Protein AF-A0A3D1DZQ6-F1 (afdb_monomer)

Radius of gyration: 15.67 Å; Cα contacts (8 Å, |Δi|>4): 39; chains: 1; bounding box: 38×17×44 Å

Sequence (74 aa):
AVINRRLDLVSWFAAAGDLCDQLRVSMKSIPDIDRALSRLSLGHGGPRDLDALARGMLAGAELVADAGQAQSGQ

Foldseek 3Di:
DVVVVVVVVVVLVVVVVVLVVVLVVLVVPQAPLVVLVVCVVVVNHDPVSVVNNVSNVVSVVVNVVSSVVSVVVD

Structure (mmCIF, N/CA/C/O backbone):
data_AF-A0A3D1DZQ6-F1
#
_entry.id   AF-A0A3D1DZQ6-F1
#
loop_
_atom_site.group_PDB
_atom_site.id
_atom_site.type_symbol
_atom_site.label_atom_id
_atom_site.label_alt_id
_atom_site.label_comp_id
_atom_site.label_asym_id
_atom_site.label_entity_id
_atom_site.label_seq_id
_atom_site.pdbx_PDB_ins_code
_atom_site.Cartn_x
_atom_site.Cartn_y
_atom_site.Cartn_z
_atom_site.occupancy
_atom_site.B_iso_or_equiv
_atom_site.auth_seq_id
_atom_site.auth_comp_id
_atom_site.auth_asym_id
_atom_site.auth_atom_id
_atom_site.pdbx_PDB_model_num
ATOM 1 N N . ALA A 1 1 ? -24.205 1.111 3.923 1.00 85.69 1 ALA A N 1
ATOM 2 C CA . ALA A 1 1 ? -23.171 0.053 4.002 1.00 85.69 1 ALA A CA 1
ATOM 3 C C . ALA A 1 1 ? -21.757 0.578 3.714 1.00 85.69 1 ALA A C 1
ATOM 5 O O . ALA A 1 1 ? -20.923 0.503 4.603 1.00 85.69 1 ALA A O 1
ATOM 6 N N . VAL A 1 2 ? -21.472 1.150 2.531 1.00 96.69 2 VAL A N 1
ATOM 7 C CA . VAL A 1 2 ? -20.111 1.622 2.160 1.00 96.69 2 VAL A CA 1
ATOM 8 C C . VAL A 1 2 ? -19.560 2.705 3.095 1.00 96.69 2 VAL A C 1
ATOM 10 O O . VAL A 1 2 ? -18.386 2.659 3.447 1.00 96.69 2 VAL A O 1
ATOM 13 N N . ILE A 1 3 ? -20.403 3.653 3.518 1.00 97.19 3 ILE A N 1
ATOM 14 C CA . ILE A 1 3 ? -19.998 4.726 4.440 1.00 97.19 3 ILE A CA 1
ATOM 15 C C . ILE A 1 3 ? -19.508 4.140 5.766 1.00 97.19 3 ILE A C 1
ATOM 17 O O . ILE A 1 3 ? -18.387 4.429 6.161 1.00 97.19 3 ILE A O 1
ATOM 21 N N . ASN A 1 4 ? -20.293 3.259 6.393 1.00 97.81 4 ASN A N 1
ATOM 22 C CA . ASN A 1 4 ? -19.908 2.629 7.659 1.00 97.81 4 ASN A CA 1
ATOM 23 C C . ASN A 1 4 ? -18.585 1.871 7.526 1.00 97.81 4 ASN A C 1
ATOM 25 O O . ASN A 1 4 ? -17.699 2.089 8.330 1.00 97.81 4 ASN A O 1
ATOM 29 N N . ARG A 1 5 ? -18.374 1.117 6.437 1.00 96.56 5 ARG A N 1
ATOM 30 C CA . ARG A 1 5 ? -17.093 0.426 6.211 1.00 96.56 5 ARG A CA 1
ATOM 31 C C . ARG A 1 5 ? -15.895 1.379 6.128 1.00 96.56 5 ARG A C 1
ATOM 33 O O . ARG A 1 5 ? -14.811 1.044 6.588 1.00 96.56 5 ARG A O 1
ATOM 40 N N . ARG A 1 6 ? -16.069 2.560 5.526 1.00 97.44 6 ARG A N 1
ATOM 41 C CA . ARG A 1 6 ? -15.017 3.590 5.507 1.00 97.44 6 ARG A CA 1
ATOM 42 C C . ARG A 1 6 ? -14.798 4.189 6.895 1.00 97.44 6 ARG A C 1
ATOM 44 O O . ARG A 1 6 ? -13.655 4.445 7.251 1.00 97.44 6 ARG A O 1
ATOM 51 N N . LEU A 1 7 ? -15.866 4.392 7.666 1.00 97.62 7 LEU A N 1
ATOM 52 C CA . LEU A 1 7 ? -15.773 4.873 9.045 1.00 97.62 7 LEU A CA 1
ATOM 53 C C . LEU A 1 7 ? -15.077 3.858 9.957 1.00 97.62 7 LEU A C 1
ATOM 55 O O . LEU A 1 7 ? -14.242 4.270 10.750 1.00 97.62 7 LEU A O 1
ATOM 59 N N . ASP A 1 8 ? -15.338 2.561 9.791 1.00 95.75 8 ASP A N 1
ATOM 60 C CA . ASP A 1 8 ? -14.669 1.496 10.545 1.00 95.75 8 ASP A CA 1
ATOM 61 C C . ASP A 1 8 ? -13.151 1.527 10.302 1.00 95.75 8 ASP A C 1
ATOM 63 O O . ASP A 1 8 ? -12.365 1.521 11.247 1.00 95.75 8 ASP A O 1
ATOM 67 N N . LEU A 1 9 ? -12.731 1.658 9.035 1.00 93.62 9 LEU A N 1
ATOM 68 C CA . LEU A 1 9 ? -11.316 1.795 8.666 1.00 93.62 9 LEU A CA 1
ATOM 69 C C . LEU A 1 9 ? -10.674 3.044 9.286 1.00 93.62 9 LEU A C 1
ATOM 71 O O . LEU A 1 9 ? -9.575 2.969 9.831 1.00 93.62 9 LEU A O 1
ATOM 75 N N . VAL A 1 10 ? -11.353 4.193 9.215 1.00 95.50 10 VAL A N 1
ATOM 76 C CA . VAL A 1 10 ? -10.851 5.446 9.802 1.00 95.50 10 VAL A CA 1
ATOM 77 C C . VAL A 1 10 ? -10.752 5.338 11.322 1.00 95.50 10 VAL A C 1
ATOM 79 O O . VAL A 1 10 ? -9.744 5.751 11.887 1.00 95.50 10 VAL A O 1
ATOM 82 N N . SER A 1 11 ? -11.763 4.769 11.980 1.00 95.88 11 SER A N 1
ATOM 83 C CA . SER A 1 11 ? -11.777 4.575 13.431 1.00 95.88 11 SER A CA 1
ATOM 84 C C . SER A 1 11 ? -10.637 3.671 13.892 1.00 95.88 11 SER A C 1
ATOM 86 O O . SER A 1 11 ? -10.031 3.940 14.925 1.00 95.88 11 SER A O 1
ATOM 88 N N . TRP A 1 12 ? -10.324 2.626 13.124 1.00 93.19 12 TRP A N 1
ATOM 89 C CA . TRP A 1 12 ? -9.217 1.725 13.428 1.00 93.19 12 TRP A CA 1
ATOM 90 C C . TRP A 1 12 ? -7.864 2.445 13.371 1.00 93.19 12 TRP A C 1
ATOM 92 O O . TRP A 1 12 ? -7.121 2.436 14.350 1.00 93.19 12 TRP A O 1
ATOM 102 N N . PHE A 1 13 ? -7.580 3.173 12.285 1.00 93.50 13 PHE A N 1
ATOM 103 C CA . PHE A 1 13 ? -6.351 3.970 12.190 1.00 93.50 13 PHE A CA 1
ATOM 104 C C . PHE A 1 13 ? -6.282 5.083 13.243 1.00 93.50 13 PHE A C 1
ATOM 106 O O . PHE A 1 13 ? -5.217 5.338 13.798 1.00 93.50 13 PHE A O 1
ATOM 113 N N . ALA A 1 14 ? -7.407 5.728 13.562 1.00 95.31 14 ALA A N 1
ATOM 114 C CA . ALA A 1 14 ? -7.455 6.778 14.578 1.00 95.31 14 ALA A CA 1
ATOM 115 C C . ALA A 1 14 ? -7.091 6.266 15.984 1.00 95.31 14 ALA A C 1
ATOM 117 O O . ALA A 1 14 ? -6.547 7.027 16.782 1.00 95.31 14 ALA A O 1
ATOM 118 N N . ALA A 1 15 ? -7.360 4.991 16.276 1.00 93.81 15 ALA A N 1
ATOM 119 C CA . ALA A 1 15 ? -6.990 4.348 17.535 1.00 93.81 15 ALA A CA 1
ATOM 120 C C . ALA A 1 15 ? -5.540 3.819 17.556 1.00 93.81 15 ALA A C 1
ATOM 122 O O . ALA A 1 15 ? -5.025 3.519 18.631 1.00 93.81 15 ALA A O 1
ATOM 123 N N . ALA A 1 16 ? -4.872 3.724 16.400 1.00 92.81 16 ALA A N 1
ATOM 124 C CA . ALA A 1 16 ? -3.544 3.130 16.238 1.00 92.81 16 ALA A CA 1
ATOM 125 C C . ALA A 1 16 ? -2.499 4.183 15.807 1.00 92.81 16 ALA A C 1
ATOM 127 O O . ALA A 1 16 ? -1.956 4.140 14.700 1.00 92.81 16 ALA A O 1
ATOM 128 N N . GLY A 1 17 ? -2.225 5.154 16.687 1.00 92.56 17 GLY A N 1
ATOM 129 C CA . GLY A 1 17 ? -1.322 6.284 16.413 1.00 92.56 17 GLY A CA 1
ATOM 130 C C . GLY A 1 17 ? 0.096 5.865 16.005 1.00 92.56 17 GLY A C 1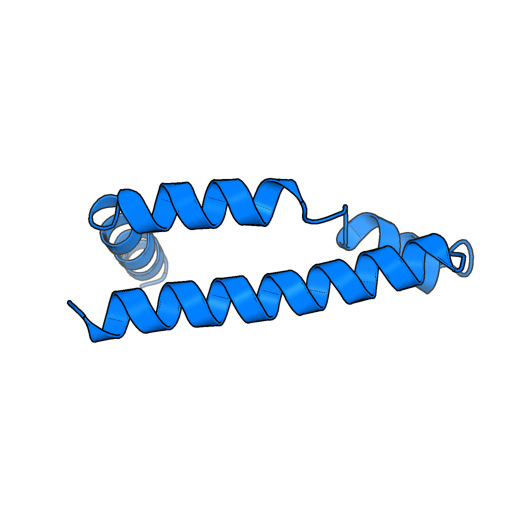
ATOM 131 O O . GLY A 1 17 ? 0.570 6.279 14.947 1.00 92.56 17 GLY A O 1
ATOM 132 N N . ASP A 1 18 ? 0.727 4.983 16.785 1.00 92.31 18 ASP A N 1
ATOM 133 C CA . ASP A 1 18 ? 2.091 4.501 16.518 1.00 92.31 18 ASP A CA 1
ATOM 134 C C . ASP A 1 18 ? 2.189 3.755 15.181 1.00 92.31 18 ASP A C 1
ATOM 136 O O . ASP A 1 18 ? 3.129 3.966 14.412 1.00 92.31 18 ASP A O 1
ATOM 140 N N . LEU A 1 19 ? 1.185 2.928 14.865 1.00 92.56 19 LEU A N 1
ATOM 141 C CA . LEU A 1 19 ? 1.083 2.264 13.566 1.00 92.56 19 LEU A CA 1
ATOM 142 C C . LEU A 1 19 ? 0.999 3.300 12.441 1.00 92.56 19 LEU A C 1
ATOM 144 O O . LEU A 1 19 ? 1.697 3.180 11.440 1.00 92.56 19 LEU A O 1
ATOM 148 N N . CYS A 1 20 ? 0.170 4.335 12.590 1.00 94.31 20 CYS A N 1
ATOM 149 C CA . CYS A 1 20 ? 0.052 5.372 11.570 1.00 94.31 20 CYS A CA 1
ATOM 150 C C . CYS A 1 20 ? 1.387 6.076 11.305 1.00 94.31 20 CYS A C 1
ATOM 152 O O . CYS A 1 20 ? 1.694 6.378 10.152 1.00 94.31 20 CYS A O 1
ATOM 154 N N . ASP A 1 21 ? 2.181 6.345 12.340 1.00 94.38 21 ASP A N 1
ATOM 155 C CA . ASP A 1 21 ? 3.489 6.980 12.178 1.00 94.38 21 ASP A CA 1
ATOM 156 C C . ASP A 1 21 ? 4.491 6.063 11.477 1.00 94.38 21 ASP A C 1
ATOM 158 O O . ASP A 1 21 ? 5.172 6.507 10.548 1.00 94.38 21 ASP A O 1
ATOM 162 N N . GLN A 1 22 ? 4.511 4.778 11.832 1.00 92.81 22 GLN A N 1
ATOM 163 C CA . GLN A 1 22 ? 5.323 3.767 11.149 1.00 92.81 22 GLN A CA 1
ATOM 164 C C . GLN A 1 22 ? 4.941 3.651 9.668 1.00 92.81 22 GLN A C 1
ATOM 166 O O . GLN A 1 22 ? 5.795 3.815 8.794 1.00 92.81 22 GLN A O 1
ATOM 171 N N . LEU A 1 23 ? 3.648 3.487 9.367 1.00 94.00 23 LEU A N 1
ATOM 172 C CA . LEU A 1 23 ? 3.158 3.393 7.991 1.00 94.00 23 LEU A CA 1
ATOM 173 C C . LEU A 1 23 ? 3.482 4.663 7.192 1.00 94.00 23 LEU A C 1
ATOM 175 O O . LEU A 1 23 ? 3.929 4.567 6.051 1.00 94.00 23 LEU A O 1
ATOM 179 N N . ARG A 1 24 ? 3.337 5.862 7.777 1.00 94.06 24 ARG A N 1
ATOM 180 C CA . ARG A 1 24 ? 3.716 7.125 7.112 1.00 94.06 24 ARG A CA 1
ATOM 181 C C . ARG A 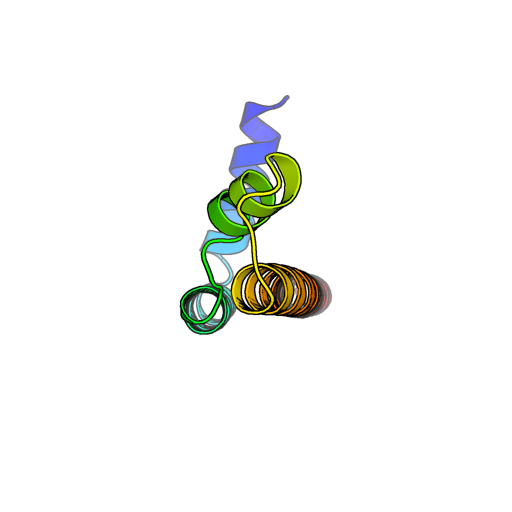1 24 ? 5.203 7.188 6.789 1.00 94.06 24 ARG A C 1
ATOM 183 O O . ARG A 1 24 ? 5.559 7.717 5.737 1.00 94.06 24 ARG A O 1
ATOM 190 N N . VAL A 1 25 ? 6.073 6.712 7.679 1.00 93.88 25 VAL A N 1
ATOM 191 C CA . VAL A 1 25 ? 7.520 6.659 7.422 1.00 93.88 25 VAL A CA 1
ATOM 192 C C . VAL A 1 25 ? 7.815 5.702 6.270 1.00 93.88 25 VAL A C 1
ATOM 194 O O . VAL A 1 25 ? 8.476 6.109 5.315 1.00 93.88 25 VAL A O 1
ATOM 197 N N . SER A 1 26 ? 7.263 4.490 6.305 1.00 91.38 26 SER A N 1
ATOM 198 C CA . SER A 1 26 ? 7.459 3.486 5.255 1.00 91.38 26 SER A CA 1
ATOM 199 C C . SER A 1 26 ? 6.943 3.972 3.894 1.00 91.38 26 SER A C 1
ATOM 201 O O . SER A 1 26 ? 7.670 3.931 2.896 1.00 91.38 26 SER A O 1
ATOM 203 N N . MET A 1 27 ? 5.740 4.562 3.855 1.00 93.06 27 MET A N 1
ATOM 204 C CA . MET A 1 27 ? 5.119 5.084 2.631 1.00 93.06 27 MET A CA 1
ATOM 205 C C . MET A 1 27 ? 5.918 6.208 1.957 1.00 93.06 27 MET A C 1
ATOM 207 O O . MET A 1 27 ? 5.842 6.345 0.739 1.00 93.06 27 MET A O 1
ATOM 211 N N . LYS A 1 28 ? 6.722 6.992 2.692 1.00 93.94 28 LYS A N 1
ATOM 212 C CA . LYS A 1 28 ? 7.564 8.054 2.097 1.00 93.94 28 LYS A CA 1
ATOM 213 C C . LYS A 1 28 ? 8.636 7.521 1.148 1.00 93.94 28 LYS A C 1
ATOM 215 O O . LYS A 1 28 ? 9.113 8.273 0.304 1.00 93.94 28 LYS A O 1
ATOM 220 N N . SER A 1 29 ? 9.045 6.265 1.310 1.00 89.94 29 SER A N 1
ATOM 221 C CA . SER A 1 29 ? 10.067 5.644 0.462 1.00 89.94 29 SER A CA 1
ATOM 222 C C . SER A 1 29 ? 9.493 5.018 -0.815 1.00 89.94 29 SER A C 1
ATOM 224 O O . SER A 1 29 ? 10.254 4.645 -1.711 1.00 89.94 29 SER A O 1
ATOM 226 N N . ILE A 1 30 ? 8.162 4.924 -0.913 1.00 94.88 30 ILE A N 1
ATOM 227 C CA . ILE A 1 30 ? 7.475 4.283 -2.030 1.00 94.88 30 ILE A CA 1
ATOM 228 C C . ILE A 1 30 ? 7.539 5.200 -3.260 1.00 94.88 30 ILE A C 1
ATOM 230 O O . ILE A 1 30 ? 7.119 6.358 -3.189 1.00 94.88 30 ILE A O 1
ATOM 234 N N . PRO A 1 31 ? 8.064 4.714 -4.398 1.00 94.31 31 PRO A N 1
ATOM 235 C CA . PRO A 1 31 ? 8.097 5.484 -5.635 1.00 94.31 31 PRO A CA 1
ATOM 236 C C . PRO A 1 31 ? 6.692 5.625 -6.237 1.00 94.31 31 PRO A C 1
ATOM 238 O O . PRO A 1 31 ? 5.763 4.916 -5.867 1.00 94.31 31 PRO A O 1
ATOM 241 N N . ASP A 1 32 ? 6.536 6.515 -7.215 1.00 95.69 32 ASP A N 1
ATOM 242 C CA . ASP A 1 32 ? 5.278 6.677 -7.953 1.00 95.69 32 ASP A CA 1
ATOM 243 C C . ASP A 1 32 ? 4.998 5.449 -8.847 1.00 95.69 32 ASP A C 1
ATOM 245 O O . ASP A 1 32 ? 5.442 5.366 -9.998 1.00 95.69 32 ASP A O 1
ATOM 249 N N . ILE A 1 33 ? 4.300 4.465 -8.270 1.00 96.50 33 ILE A N 1
ATOM 250 C CA . ILE A 1 33 ? 3.984 3.177 -8.901 1.00 96.50 33 ILE A CA 1
ATOM 251 C C . ILE A 1 33 ? 3.069 3.375 -10.111 1.00 96.50 33 ILE A C 1
ATOM 253 O O . ILE A 1 33 ? 3.271 2.729 -11.137 1.00 96.50 33 ILE A O 1
ATOM 257 N N . ASP A 1 34 ? 2.089 4.276 -10.014 1.00 96.44 34 ASP A N 1
ATOM 258 C CA . ASP A 1 34 ? 1.094 4.495 -11.068 1.00 96.44 34 ASP A CA 1
ATOM 259 C C . ASP A 1 34 ? 1.744 5.097 -12.320 1.00 96.44 34 ASP A C 1
ATOM 261 O O . ASP A 1 34 ? 1.512 4.655 -13.451 1.00 96.44 34 ASP A O 1
ATOM 265 N N . ARG A 1 35 ? 2.680 6.033 -12.124 1.00 97.12 35 ARG A N 1
ATOM 266 C CA . ARG A 1 35 ? 3.489 6.578 -13.216 1.00 97.12 35 ARG A CA 1
ATOM 267 C C . ARG A 1 35 ? 4.422 5.539 -13.831 1.00 97.12 35 ARG A C 1
ATOM 269 O O . ARG A 1 35 ? 4.531 5.490 -15.060 1.00 97.12 35 ARG A O 1
ATOM 276 N N . ALA A 1 36 ? 5.097 4.730 -13.014 1.00 97.88 36 ALA A N 1
ATOM 277 C CA . ALA A 1 36 ? 5.971 3.662 -13.499 1.00 97.88 36 ALA A CA 1
ATOM 278 C C . ALA A 1 36 ? 5.179 2.634 -14.327 1.00 97.88 36 ALA A C 1
ATOM 280 O O . ALA A 1 36 ? 5.558 2.323 -15.460 1.00 97.88 36 ALA A O 1
ATOM 281 N N . LEU A 1 37 ? 4.032 2.185 -13.810 1.00 97.75 37 LEU A N 1
ATOM 282 C CA . LEU A 1 37 ? 3.109 1.278 -14.488 1.00 97.75 37 LEU A CA 1
ATOM 283 C C . LEU A 1 37 ? 2.603 1.867 -15.809 1.00 97.75 37 LEU A C 1
ATOM 285 O O . LEU A 1 37 ? 2.630 1.185 -16.834 1.00 97.75 37 LEU A O 1
ATOM 289 N N . SER A 1 38 ? 2.195 3.137 -15.810 1.00 98.06 38 SER A N 1
ATOM 290 C CA . SER A 1 38 ? 1.723 3.833 -17.011 1.00 98.06 38 SER A CA 1
ATOM 291 C C . SER A 1 38 ? 2.803 3.898 -18.094 1.00 98.06 38 SER A C 1
ATOM 293 O O . SER A 1 38 ? 2.549 3.562 -19.251 1.00 98.06 38 SER A O 1
ATOM 295 N N . ARG A 1 39 ? 4.040 4.270 -17.732 1.00 98.12 39 ARG A N 1
ATOM 296 C CA . ARG A 1 39 ? 5.174 4.317 -18.672 1.00 98.12 39 ARG A CA 1
ATOM 297 C C . ARG A 1 39 ? 5.492 2.944 -19.253 1.00 98.12 39 ARG A C 1
ATOM 299 O O . ARG A 1 39 ? 5.683 2.832 -20.463 1.00 98.12 39 ARG A O 1
ATOM 306 N N . LEU A 1 40 ? 5.550 1.915 -18.407 1.00 98.06 40 LEU A N 1
ATOM 307 C CA . LEU A 1 40 ? 5.805 0.537 -18.831 1.00 98.06 40 LEU A CA 1
ATOM 308 C C . LEU A 1 40 ? 4.714 0.037 -19.783 1.00 98.06 40 LEU A C 1
ATOM 310 O O . LEU A 1 40 ? 5.033 -0.489 -20.846 1.00 98.06 40 LEU A O 1
ATOM 314 N N . SER A 1 41 ? 3.446 0.277 -19.450 1.00 97.88 41 SER A N 1
ATOM 315 C CA . SER A 1 41 ? 2.295 -0.163 -20.251 1.00 97.88 41 SER A CA 1
ATOM 316 C C . SER A 1 41 ? 2.248 0.489 -21.637 1.00 97.88 41 SER A C 1
ATOM 318 O O . SER A 1 41 ? 1.782 -0.125 -22.592 1.00 97.88 41 SER A O 1
ATOM 320 N N . LEU A 1 42 ? 2.766 1.714 -21.769 1.00 98.12 42 LEU A N 1
ATOM 321 C CA . LEU A 1 42 ? 2.874 2.436 -23.043 1.00 98.12 42 LEU A CA 1
ATOM 322 C C . LEU A 1 42 ? 4.177 2.133 -23.810 1.00 98.12 42 LEU A C 1
ATOM 324 O O . LEU A 1 42 ? 4.414 2.706 -24.871 1.00 98.12 42 LEU A O 1
ATOM 328 N N . GLY A 1 43 ? 5.056 1.270 -23.288 1.00 97.25 43 GLY A N 1
ATOM 329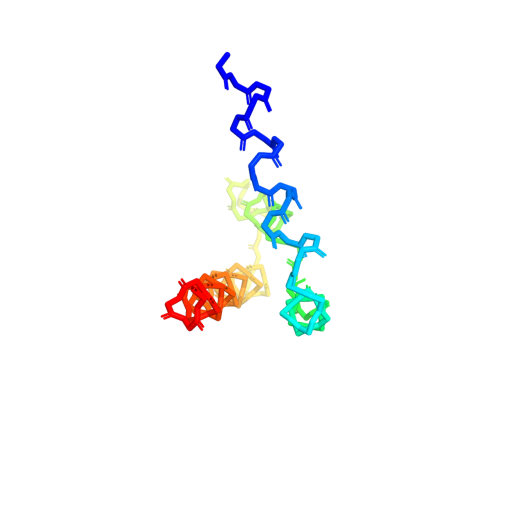 C CA . GLY A 1 43 ? 6.353 0.960 -23.904 1.00 97.25 43 GLY A CA 1
ATOM 330 C C . GLY A 1 43 ? 7.374 2.101 -23.820 1.00 97.25 43 GLY A C 1
ATOM 331 O O . GLY A 1 43 ? 8.351 2.117 -24.561 1.00 97.25 43 GLY A O 1
ATOM 332 N N . HIS A 1 44 ? 7.138 3.087 -22.953 1.00 97.12 44 HIS A N 1
ATOM 333 C CA . HIS A 1 44 ? 8.030 4.234 -22.720 1.00 97.12 44 HIS A CA 1
ATOM 334 C C . HIS A 1 44 ? 8.846 4.067 -21.426 1.00 97.12 44 HIS A C 1
ATOM 336 O O . HIS A 1 44 ? 9.644 4.935 -21.059 1.00 97.12 44 HIS A O 1
ATOM 342 N N . GLY A 1 45 ? 8.607 2.975 -20.696 1.00 96.62 45 GLY A N 1
ATOM 343 C CA . GLY A 1 45 ? 9.273 2.645 -19.447 1.00 96.62 45 GLY A CA 1
ATOM 344 C C . GLY A 1 45 ? 10.631 1.978 -19.656 1.00 96.62 45 GLY A C 1
ATOM 345 O O . GLY A 1 45 ? 10.846 1.273 -20.638 1.00 96.62 45 GLY A O 1
ATOM 346 N N . GLY A 1 46 ? 11.553 2.204 -18.722 1.00 97.31 46 GLY A N 1
ATOM 347 C CA . GLY A 1 46 ? 12.879 1.581 -18.708 1.00 97.31 46 GLY A CA 1
ATOM 348 C C . GLY A 1 46 ? 13.168 0.811 -17.413 1.00 97.31 46 GLY A C 1
ATOM 349 O O . GLY A 1 46 ? 12.290 0.674 -16.561 1.00 97.31 46 GLY A O 1
ATOM 350 N N . PRO A 1 47 ? 14.421 0.364 -17.198 1.00 97.94 47 PRO A N 1
ATOM 351 C CA . PRO A 1 47 ? 14.812 -0.396 -16.004 1.00 97.94 47 PRO A CA 1
ATOM 352 C C . PRO A 1 47 ? 14.477 0.291 -14.672 1.00 97.94 47 PRO A C 1
ATOM 354 O O . PRO A 1 47 ? 14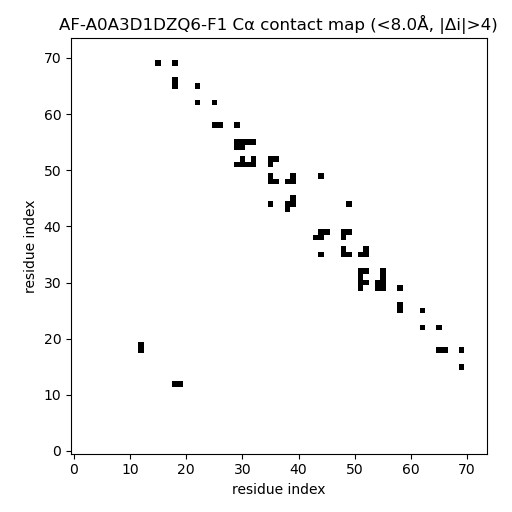.168 -0.375 -13.691 1.00 97.94 47 PRO A O 1
ATOM 357 N N . ARG A 1 48 ? 14.490 1.630 -14.639 1.00 97.38 48 ARG A N 1
ATOM 358 C CA . ARG A 1 48 ? 14.127 2.412 -13.445 1.00 97.38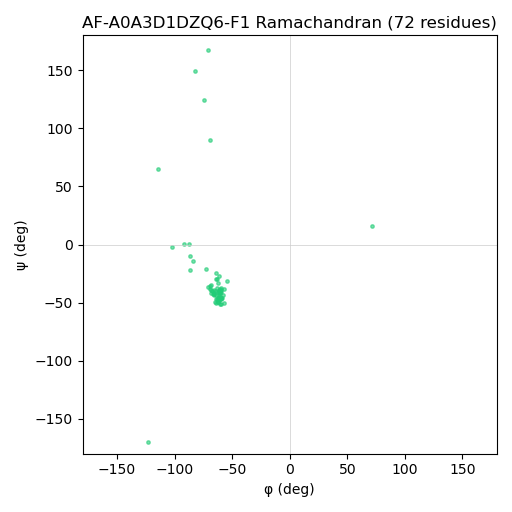 48 ARG A CA 1
ATOM 359 C C . ARG A 1 48 ? 12.637 2.328 -13.120 1.00 97.38 48 ARG A C 1
ATOM 361 O O . ARG A 1 48 ? 12.285 2.318 -11.949 1.00 97.38 48 ARG A O 1
ATOM 368 N N . ASP A 1 49 ? 11.782 2.264 -14.138 1.00 98.12 49 ASP A N 1
ATOM 369 C CA . ASP A 1 49 ? 10.339 2.111 -13.944 1.00 98.12 49 ASP A CA 1
ATOM 370 C C . ASP A 1 49 ? 10.018 0.694 -13.431 1.00 98.12 49 ASP A C 1
ATOM 372 O O . ASP A 1 49 ? 9.175 0.533 -12.553 1.00 98.12 49 ASP A O 1
ATOM 376 N N . LEU A 1 50 ? 10.748 -0.331 -13.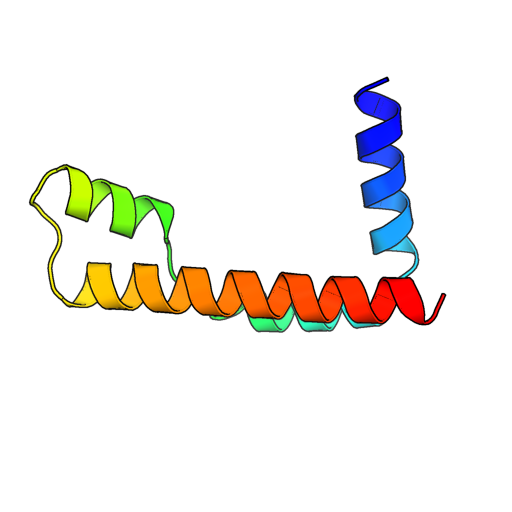898 1.00 97.94 50 LEU A N 1
ATOM 377 C CA . LEU A 1 50 ? 10.643 -1.697 -13.364 1.00 97.94 50 LEU A CA 1
ATOM 378 C C . LEU A 1 50 ? 11.079 -1.786 -11.896 1.00 97.94 50 LEU A C 1
ATOM 380 O O . LEU A 1 50 ? 10.366 -2.376 -11.088 1.00 97.94 50 LEU A O 1
ATOM 384 N N . ASP A 1 51 ? 12.220 -1.189 -11.541 1.00 97.62 51 ASP A N 1
ATOM 385 C CA . ASP A 1 51 ? 12.693 -1.130 -10.150 1.00 97.62 51 ASP A CA 1
ATOM 386 C C . ASP A 1 51 ? 11.697 -0.375 -9.256 1.00 97.62 51 ASP A C 1
ATOM 388 O O . ASP A 1 51 ? 11.367 -0.843 -8.168 1.00 97.62 51 ASP A O 1
ATOM 392 N N . ALA A 1 52 ? 11.138 0.741 -9.736 1.00 97.56 52 ALA A N 1
ATOM 393 C CA . ALA A 1 52 ? 10.109 1.482 -9.013 1.00 97.56 52 ALA A CA 1
ATOM 394 C C . ALA A 1 52 ? 8.854 0.632 -8.752 1.00 97.56 52 ALA A C 1
ATOM 396 O O . ALA A 1 52 ? 8.369 0.573 -7.622 1.00 97.56 52 ALA A O 1
ATOM 397 N N . LEU A 1 53 ? 8.360 -0.073 -9.773 1.00 96.88 53 LEU A N 1
ATOM 398 C CA . LEU A 1 53 ? 7.216 -0.974 -9.643 1.00 96.88 53 LEU A CA 1
ATOM 399 C C . LEU A 1 53 ? 7.506 -2.114 -8.651 1.00 96.88 53 LEU A C 1
ATOM 401 O O . LEU A 1 53 ? 6.688 -2.385 -7.774 1.00 96.88 53 LEU A O 1
ATOM 405 N N . ALA A 1 54 ? 8.681 -2.744 -8.742 1.00 96.38 54 ALA A N 1
ATOM 406 C CA . ALA A 1 54 ? 9.085 -3.827 -7.846 1.00 96.38 54 ALA A CA 1
ATOM 407 C C . ALA A 1 54 ? 9.181 -3.367 -6.382 1.00 96.38 54 ALA A C 1
ATOM 409 O O . ALA A 1 54 ? 8.590 -3.992 -5.501 1.00 96.38 54 ALA A O 1
ATOM 410 N N . ARG A 1 55 ? 9.868 -2.246 -6.123 1.00 96.31 55 ARG A N 1
ATOM 411 C CA . ARG A 1 55 ? 9.973 -1.657 -4.777 1.00 96.31 55 ARG A CA 1
ATOM 412 C C . ARG A 1 55 ? 8.614 -1.268 -4.219 1.00 96.31 55 ARG A C 1
ATOM 414 O O . ARG A 1 55 ? 8.349 -1.510 -3.048 1.00 96.31 55 ARG A O 1
ATOM 421 N N . GLY A 1 56 ? 7.751 -0.700 -5.058 1.00 95.81 56 GLY A N 1
ATOM 422 C CA . GLY A 1 56 ? 6.394 -0.346 -4.669 1.00 95.81 56 GLY A CA 1
ATOM 423 C C . GLY A 1 56 ? 5.560 -1.554 -4.239 1.00 95.81 56 GLY A C 1
ATOM 424 O O . GLY A 1 56 ? 4.883 -1.494 -3.215 1.00 95.81 56 GLY A O 1
ATOM 425 N N . MET A 1 57 ? 5.648 -2.668 -4.973 1.00 95.25 57 MET A N 1
ATOM 426 C CA . MET A 1 57 ? 4.953 -3.910 -4.612 1.00 95.25 57 MET A CA 1
ATOM 427 C C . MET A 1 57 ? 5.485 -4.523 -3.311 1.00 95.25 57 MET A C 1
ATOM 429 O O . MET A 1 57 ? 4.689 -4.948 -2.477 1.00 95.25 57 MET A O 1
ATOM 433 N N . LEU A 1 58 ? 6.809 -4.542 -3.121 1.00 95.56 58 LEU A N 1
ATOM 434 C CA . LEU A 1 58 ? 7.436 -5.044 -1.893 1.00 95.56 58 LEU A CA 1
ATOM 435 C C . LEU A 1 58 ? 7.018 -4.217 -0.673 1.00 95.56 58 LEU A C 1
ATOM 437 O O . LEU A 1 58 ? 6.518 -4.777 0.299 1.00 95.56 58 LEU A O 1
ATOM 441 N N . ALA A 1 59 ? 7.121 -2.890 -0.765 1.00 94.94 59 ALA A N 1
ATOM 442 C CA . ALA A 1 59 ? 6.697 -1.998 0.308 1.00 94.94 59 ALA A CA 1
ATOM 443 C C . ALA A 1 59 ? 5.196 -2.143 0.611 1.00 94.94 59 ALA A C 1
ATOM 445 O O . ALA A 1 59 ? 4.792 -2.138 1.768 1.00 94.94 59 ALA A O 1
ATOM 446 N N . GLY A 1 60 ? 4.355 -2.327 -0.414 1.00 94.31 60 GLY A N 1
ATOM 447 C CA . GLY A 1 60 ? 2.931 -2.606 -0.224 1.00 94.31 60 GLY A CA 1
ATOM 448 C C . GLY A 1 60 ? 2.670 -3.886 0.577 1.00 94.31 60 GLY A C 1
ATOM 449 O O . GLY A 1 60 ? 1.803 -3.891 1.449 1.00 94.31 60 GLY A O 1
ATOM 450 N N . ALA A 1 61 ? 3.430 -4.953 0.319 1.00 94.44 61 ALA A N 1
ATOM 451 C CA . ALA A 1 61 ? 3.322 -6.201 1.073 1.00 94.44 61 ALA A CA 1
ATOM 452 C C . ALA A 1 61 ? 3.754 -6.032 2.541 1.00 94.44 61 ALA A C 1
ATOM 454 O O . ALA A 1 61 ? 3.072 -6.534 3.434 1.00 94.44 61 ALA A O 1
ATOM 455 N N . GLU A 1 62 ? 4.837 -5.292 2.792 1.00 93.56 62 GLU A N 1
ATOM 456 C CA . GLU A 1 62 ? 5.316 -4.978 4.146 1.00 93.56 62 GLU A CA 1
ATOM 457 C C . GLU A 1 62 ? 4.286 -4.156 4.935 1.00 93.56 62 GLU A C 1
ATOM 459 O O . GLU A 1 62 ? 3.905 -4.551 6.033 1.00 93.56 62 GLU A O 1
ATOM 464 N N . LEU A 1 63 ? 3.726 -3.093 4.342 1.00 94.00 63 LEU A N 1
ATOM 465 C CA . LEU A 1 63 ? 2.689 -2.272 4.985 1.00 94.00 63 LEU A CA 1
ATOM 466 C C . LEU A 1 63 ? 1.456 -3.094 5.396 1.00 94.00 63 LEU A C 1
ATOM 468 O O . LEU A 1 63 ? 0.861 -2.846 6.444 1.00 94.00 63 LEU A O 1
ATOM 472 N N . VAL A 1 64 ? 1.051 -4.064 4.567 1.00 93.44 64 VAL A N 1
ATOM 473 C CA . VAL A 1 64 ? -0.072 -4.962 4.880 1.00 93.44 64 VAL A CA 1
ATOM 474 C C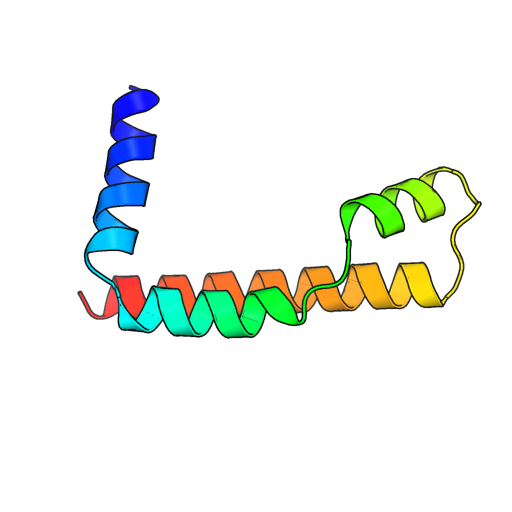 . VAL A 1 64 ? 0.279 -5.898 6.036 1.00 93.44 64 VAL A C 1
ATOM 476 O O . VAL A 1 64 ? -0.571 -6.142 6.893 1.00 93.44 64 VAL A O 1
ATOM 479 N N . ALA A 1 65 ? 1.512 -6.407 6.083 1.00 92.62 65 ALA A N 1
ATOM 480 C CA . ALA A 1 65 ? 1.976 -7.237 7.189 1.00 92.62 65 ALA A CA 1
ATOM 481 C C . ALA A 1 65 ? 1.995 -6.450 8.511 1.00 92.62 65 ALA A C 1
ATOM 483 O O . ALA A 1 65 ? 1.433 -6.925 9.499 1.00 92.62 65 ALA A O 1
ATOM 484 N N . ASP A 1 66 ? 2.547 -5.234 8.508 1.00 90.56 66 ASP A N 1
ATOM 485 C CA . ASP A 1 66 ? 2.610 -4.350 9.680 1.00 90.56 66 ASP A CA 1
ATOM 486 C C . ASP A 1 66 ? 1.205 -4.018 10.207 1.00 90.56 66 ASP A C 1
ATOM 488 O O . ASP A 1 66 ? 0.913 -4.158 11.399 1.00 90.56 66 ASP A O 1
ATOM 492 N N . ALA A 1 67 ? 0.292 -3.653 9.302 1.00 90.31 67 ALA A N 1
ATOM 493 C CA . ALA A 1 67 ? -1.105 -3.389 9.636 1.00 90.31 67 ALA A CA 1
ATOM 494 C C . ALA A 1 67 ? -1.815 -4.626 10.224 1.00 90.31 67 ALA A C 1
ATOM 496 O O . ALA A 1 67 ? -2.582 -4.505 11.181 1.00 90.31 67 ALA A O 1
ATOM 497 N N . GLY A 1 68 ? -1.543 -5.822 9.691 1.00 88.19 68 GLY A N 1
ATOM 498 C CA . GLY A 1 68 ? -2.118 -7.077 10.183 1.00 88.19 68 GLY A CA 1
ATOM 499 C C . GLY A 1 68 ? -1.623 -7.479 11.578 1.00 88.19 68 GLY A C 1
ATOM 500 O O . GLY A 1 68 ? -2.398 -8.010 12.380 1.00 88.19 68 GLY A O 1
ATOM 501 N N . GLN A 1 69 ? -0.359 -7.193 11.906 1.00 85.31 69 GLN A N 1
ATOM 502 C CA . GLN A 1 69 ? 0.185 -7.438 13.247 1.00 85.31 69 GLN A CA 1
ATOM 503 C C . GLN A 1 69 ? -0.476 -6.543 14.297 1.00 85.31 69 GLN A C 1
ATOM 505 O O . GLN A 1 69 ? -0.867 -7.029 15.359 1.00 85.31 69 GLN A O 1
ATOM 510 N N . ALA A 1 70 ? -0.682 -5.263 13.977 1.00 81.12 70 ALA A N 1
ATOM 511 C CA . ALA A 1 70 ? -1.367 -4.329 14.866 1.00 81.12 70 ALA A CA 1
ATOM 512 C C . ALA A 1 70 ? -2.826 -4.733 15.143 1.00 81.12 70 ALA A C 1
ATOM 514 O O . ALA A 1 70 ? -3.313 -4.551 16.254 1.00 81.12 70 ALA A O 1
ATOM 515 N N . GLN A 1 71 ? -3.505 -5.347 14.169 1.00 71.12 71 GLN A N 1
ATOM 516 C CA . GLN A 1 71 ? -4.867 -5.858 14.343 1.00 71.12 71 GLN A CA 1
ATOM 517 C C . GLN A 1 71 ? -4.944 -7.131 15.206 1.00 71.12 71 GLN A C 1
ATOM 519 O O . GLN A 1 71 ? -6.005 -7.437 15.736 1.00 71.12 71 GLN A O 1
ATOM 524 N N . SER A 1 72 ? -3.845 -7.878 15.349 1.00 69.31 72 SER A N 1
ATOM 525 C CA . SER A 1 72 ? -3.804 -9.116 16.146 1.00 69.31 72 SER A CA 1
ATOM 526 C C . SER A 1 72 ? -3.503 -8.867 17.629 1.00 69.31 72 SER A C 1
ATOM 528 O O . SER A 1 72 ? -3.777 -9.727 18.463 1.00 69.31 72 SER A O 1
ATOM 530 N N . GLY A 1 73 ? -2.897 -7.719 17.951 1.00 59.41 73 GLY A N 1
ATOM 531 C CA . GLY A 1 73 ? -2.549 -7.314 19.317 1.00 59.41 73 GLY A CA 1
ATOM 532 C C . GLY A 1 73 ? -3.620 -6.482 20.031 1.00 59.41 73 GLY A C 1
ATOM 533 O O . GLY A 1 73 ? -3.396 -6.082 21.174 1.00 59.41 73 GLY A O 1
ATOM 534 N N . GLN A 1 74 ? -4.746 -6.213 19.368 1.00 52.50 74 GLN A N 1
ATOM 535 C CA . GLN A 1 74 ? -5.869 -5.411 19.857 1.00 52.50 74 GLN A CA 1
ATOM 536 C C . GLN A 1 74 ? -7.127 -6.269 19.981 1.00 52.50 74 GLN A C 1
ATOM 538 O O . GLN A 1 74 ? -7.879 -6.047 20.955 1.00 52.50 74 GLN A O 1
#

pLDDT: mean 93.03, std 8.01, range [52.5, 98.12]

Secondary structure (DSSP, 8-state):
-HHHHHHHHHHHHHH-HHHHHHHHHHHTT---HHHHHHHHHTT---HHHHHHHHHHHHHHHHHHHHHHHHHH--

Nearest PDB structures (foldseek):
  7o3w-assembly1_A  TM=4.267E-01  e=9.774E+00  Synechocystis sp. PCC 6803 substr. Kazusa

Solvent-accessible surface area (backbone atoms only — not comparab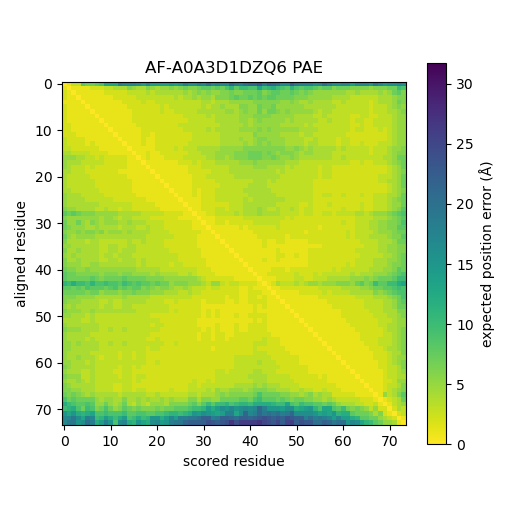le to full-atom values): 417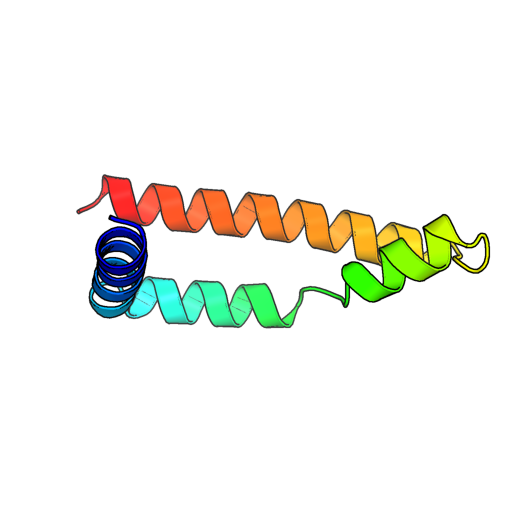5 Å² total; per-residue (Å²): 110,72,65,58,57,52,49,52,55,51,54,53,52,70,74,34,58,70,57,50,53,52,51,52,59,58,55,70,74,50,49,70,35,68,61,23,50,51,31,45,76,71,71,73,42,52,76,67,29,53,50,32,38,51,51,30,53,52,52,51,53,50,52,51,51,56,53,52,54,58,65,72,78,107

Mean predicted aligned error: 3.84 Å